Protein AF-A0A914CR83-F1 (afdb_monomer)

InterPro domains:
  IPR001128 Cytochrome P450 [PF00067] (2-48)
  IPR001128 Cytochrome P450 [PF00067] (52-121)
  IPR002401 Cytochrome P450, E-class, group I [PR00463] (34-52)
  IPR002401 Cytochrome P450, E-class, group I [PR00463] (65-75)
  IPR002401 Cytochrome P450, E-class, group I [PR00463] (75-98)
  IPR017972 Cytochrome P450, conserved site [PS00086] (68-77)
  IPR036396 Cytochrome P450 superfamily [G3DSA:1.10.630.10] (1-52)
  IPR036396 Cytochro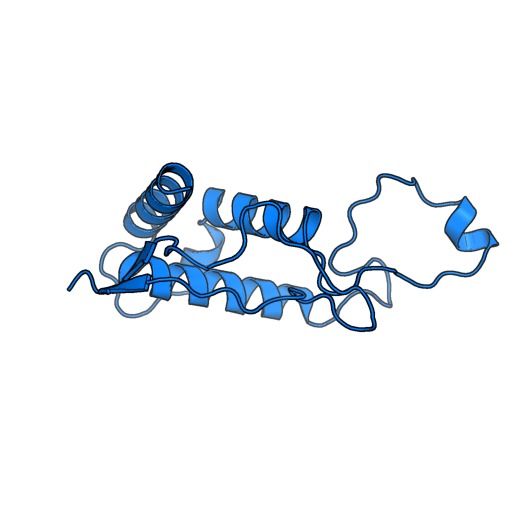me P450 superfamily [G3DSA:1.10.630.10] (53-130)
  IPR036396 Cytochrome P450 superfamily [SSF48264] (2-128)
  IPR050476 Insect Cytochrome P450 Detoxification [PTHR24292] (52-125)

Structure (mmCIF, N/CA/C/O backbone):
data_AF-A0A914CR83-F1
#
_entry.id   AF-A0A914CR83-F1
#
loop_
_atom_site.group_PDB
_atom_site.id
_atom_site.type_symbol
_atom_site.label_atom_id
_atom_site.label_alt_id
_atom_site.label_comp_id
_atom_site.label_asym_id
_atom_site.label_entity_id
_atom_site.label_seq_id
_atom_site.pdbx_PDB_ins_code
_atom_site.Cartn_x
_atom_site.Cartn_y
_atom_site.Cartn_z
_atom_site.occupancy
_atom_site.B_iso_or_equiv
_atom_site.auth_seq_id
_atom_site.auth_comp_id
_atom_site.auth_asym_id
_atom_site.auth_atom_id
_atom_site.pdbx_PDB_model_num
ATOM 1 N N . MET A 1 1 ? -4.047 11.795 4.764 1.00 81.19 1 MET A N 1
ATOM 2 C CA . MET A 1 1 ? -5.442 11.685 4.284 1.00 81.19 1 MET A CA 1
ATOM 3 C C . MET A 1 1 ? -6.229 10.867 5.299 1.00 81.19 1 MET A C 1
ATOM 5 O O . MET A 1 1 ? -6.412 9.667 5.091 1.00 81.19 1 MET A O 1
ATOM 9 N N . PRO A 1 2 ? -6.588 11.463 6.452 1.00 88.19 2 PRO A N 1
ATOM 10 C CA . PRO A 1 2 ? -7.323 10.759 7.504 1.00 88.19 2 PRO A CA 1
ATOM 11 C C . PRO A 1 2 ? -8.615 10.107 6.991 1.00 88.19 2 PRO A C 1
ATOM 13 O O . PRO A 1 2 ? -8.914 8.976 7.339 1.00 88.19 2 PRO A O 1
ATOM 16 N N . GLU A 1 3 ? -9.320 10.767 6.077 1.00 94.69 3 GLU A N 1
ATOM 17 C CA . GLU A 1 3 ? -10.582 10.321 5.491 1.00 94.69 3 GLU A CA 1
ATOM 18 C C . GLU A 1 3 ? -10.478 8.996 4.716 1.00 94.69 3 GLU A C 1
ATOM 20 O O . GLU A 1 3 ? -11.358 8.142 4.819 1.00 94.69 3 GLU A O 1
ATOM 25 N N . ILE A 1 4 ? -9.386 8.779 3.974 1.00 95.81 4 ILE A N 1
ATOM 26 C CA . ILE A 1 4 ? -9.163 7.522 3.242 1.00 95.81 4 ILE A CA 1
ATOM 27 C C . ILE A 1 4 ? -8.810 6.399 4.216 1.00 95.81 4 ILE A C 1
ATOM 29 O O . ILE A 1 4 ? -9.277 5.275 4.039 1.00 95.81 4 ILE A O 1
ATOM 33 N N . GLN A 1 5 ? -8.008 6.704 5.241 1.00 96.12 5 GLN A N 1
ATOM 34 C CA . GLN A 1 5 ? -7.657 5.740 6.280 1.00 96.12 5 GLN A CA 1
ATOM 35 C C . GLN A 1 5 ? -8.899 5.261 7.033 1.00 96.12 5 GLN A C 1
ATOM 37 O O . GLN A 1 5 ? -9.061 4.054 7.189 1.00 96.12 5 GLN A O 1
ATOM 42 N N . GLU A 1 6 ? -9.785 6.175 7.442 1.00 96.88 6 GLU A N 1
ATOM 43 C CA . GLU A 1 6 ? -11.032 5.804 8.118 1.00 96.88 6 GLU A CA 1
ATOM 44 C C . GLU A 1 6 ? -11.900 4.924 7.236 1.00 96.88 6 GLU A C 1
ATOM 46 O O . GLU A 1 6 ? -12.306 3.851 7.660 1.00 96.88 6 GLU A O 1
ATOM 51 N N . LYS A 1 7 ? -12.082 5.295 5.969 1.00 97.88 7 LYS A N 1
ATOM 52 C CA . LYS A 1 7 ? -12.900 4.498 5.057 1.00 97.88 7 LYS A CA 1
ATOM 53 C C . LYS A 1 7 ? -12.329 3.096 4.800 1.00 97.88 7 LYS A C 1
ATOM 55 O O . LYS A 1 7 ? -13.090 2.141 4.688 1.00 97.88 7 LYS A O 1
ATOM 60 N N . MET A 1 8 ? -11.002 2.950 4.709 1.00 97.38 8 MET A N 1
ATOM 61 C CA . MET A 1 8 ? -10.369 1.623 4.648 1.00 97.38 8 MET A CA 1
ATOM 62 C C . MET A 1 8 ? -10.590 0.839 5.941 1.00 97.38 8 MET A C 1
ATOM 64 O O . MET A 1 8 ? -10.873 -0.354 5.892 1.00 97.38 8 MET A O 1
ATOM 68 N N . ARG A 1 9 ? -10.458 1.501 7.094 1.00 96.00 9 ARG A N 1
ATOM 69 C CA . ARG A 1 9 ? -10.658 0.875 8.397 1.00 96.00 9 ARG A CA 1
ATOM 70 C C . ARG A 1 9 ? -12.101 0.414 8.585 1.00 96.00 9 ARG A C 1
ATOM 72 O O . ARG A 1 9 ? -12.297 -0.694 9.065 1.00 96.00 9 ARG A O 1
ATOM 79 N N . ASP A 1 10 ? -13.081 1.217 8.191 1.00 97.06 10 ASP A N 1
ATOM 80 C CA . ASP A 1 10 ? -14.499 0.866 8.275 1.00 97.06 10 ASP A CA 1
ATOM 81 C C . ASP A 1 10 ? -14.803 -0.389 7.447 1.00 97.06 10 ASP A C 1
ATOM 83 O O . ASP A 1 10 ? -15.396 -1.328 7.971 1.00 97.06 10 ASP A O 1
ATOM 87 N N . GLU A 1 11 ? -14.297 -0.470 6.207 1.00 97.75 11 GLU A N 1
ATOM 88 C CA . GLU A 1 11 ? -14.413 -1.683 5.379 1.00 97.75 11 GLU A CA 1
ATOM 89 C C . GLU A 1 11 ? -13.746 -2.897 6.047 1.00 97.75 11 GLU A C 1
ATOM 91 O O . GLU A 1 11 ? -14.310 -3.991 6.071 1.00 97.75 11 GLU A O 1
ATOM 96 N N . ILE A 1 12 ? -12.550 -2.718 6.616 1.00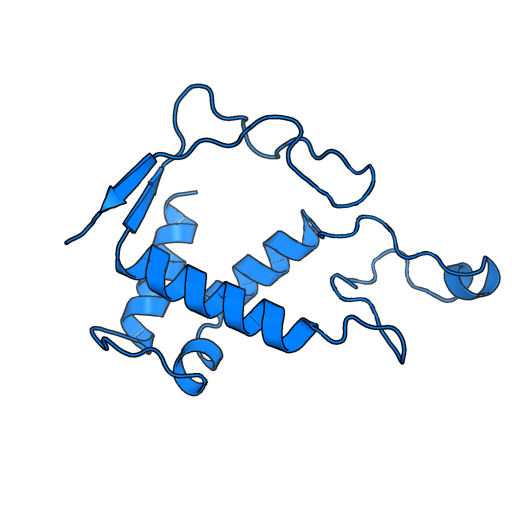 96.19 12 ILE A N 1
ATOM 97 C CA . ILE A 1 12 ? -11.832 -3.785 7.326 1.00 96.19 12 ILE A CA 1
ATOM 98 C C . ILE A 1 12 ? -12.641 -4.280 8.530 1.00 96.19 12 ILE A C 1
ATOM 100 O O . ILE A 1 12 ? -12.780 -5.488 8.713 1.00 96.19 12 ILE A O 1
ATOM 104 N N . MET A 1 13 ? -13.195 -3.375 9.336 1.00 95.44 13 MET A N 1
ATOM 105 C CA . MET A 1 13 ? -14.003 -3.738 10.501 1.00 95.44 13 MET A CA 1
ATOM 106 C C . MET A 1 13 ? -15.331 -4.392 10.096 1.00 95.44 13 MET A C 1
ATOM 108 O O . MET A 1 13 ? -15.767 -5.313 10.779 1.00 95.44 13 MET A O 1
ATOM 112 N N . GLU A 1 14 ? -15.947 -3.982 8.985 1.00 96.12 14 GLU A N 1
ATOM 113 C CA . GLU A 1 14 ? -17.173 -4.596 8.455 1.00 96.12 14 GLU A CA 1
ATOM 114 C C . GLU A 1 14 ? -16.935 -6.033 7.962 1.00 96.12 14 GLU A C 1
ATOM 116 O O . GLU A 1 14 ? -17.730 -6.932 8.235 1.00 96.12 14 GLU A O 1
ATOM 121 N N . VAL A 1 15 ? -15.832 -6.269 7.245 1.00 95.00 15 VAL A N 1
ATOM 122 C CA . VAL A 1 15 ? -15.532 -7.573 6.632 1.00 95.00 15 VAL A CA 1
ATOM 123 C C . VAL A 1 15 ? -14.905 -8.554 7.624 1.00 95.00 15 VAL A C 1
ATOM 125 O O . VAL A 1 15 ? -15.232 -9.744 7.617 1.00 95.00 15 VAL A O 1
ATOM 128 N N . ILE A 1 16 ? -13.965 -8.078 8.440 1.00 93.50 16 ILE A N 1
ATOM 129 C CA . ILE A 1 16 ? -13.111 -8.918 9.292 1.00 93.50 16 ILE A CA 1
ATOM 130 C C . ILE A 1 16 ? -13.600 -8.906 10.742 1.00 93.50 16 ILE A C 1
ATOM 132 O O . ILE A 1 16 ? -13.535 -9.935 11.418 1.00 93.50 16 ILE A O 1
ATOM 136 N N . GLY A 1 17 ? -14.108 -7.767 11.221 1.00 89.31 17 GLY A N 1
ATOM 137 C CA . GLY A 1 17 ? -14.515 -7.583 12.611 1.00 89.31 17 GLY A CA 1
ATOM 138 C C . GLY A 1 17 ? -13.387 -7.900 13.593 1.00 89.31 17 GLY A C 1
ATOM 139 O O . GLY A 1 17 ? -12.218 -7.568 13.374 1.00 89.31 17 GLY A O 1
ATOM 140 N N . ASP A 1 18 ? -13.735 -8.597 14.672 1.00 87.06 18 ASP A N 1
ATOM 141 C CA . ASP A 1 18 ? -12.806 -8.900 15.762 1.00 87.06 18 ASP A CA 1
ATOM 142 C C . ASP A 1 18 ? -11.998 -10.187 15.565 1.00 87.06 18 ASP A C 1
ATOM 144 O O . ASP A 1 18 ? -11.162 -10.496 16.409 1.00 87.06 18 ASP A O 1
ATOM 148 N N . LYS A 1 19 ? -12.148 -10.895 14.435 1.00 87.75 19 LYS A N 1
ATOM 149 C CA . LYS A 1 19 ? -11.406 -12.137 14.146 1.00 87.75 19 LYS A CA 1
ATOM 150 C C . LYS A 1 19 ? -9.903 -11.982 14.403 1.00 87.75 19 LYS A C 1
ATOM 15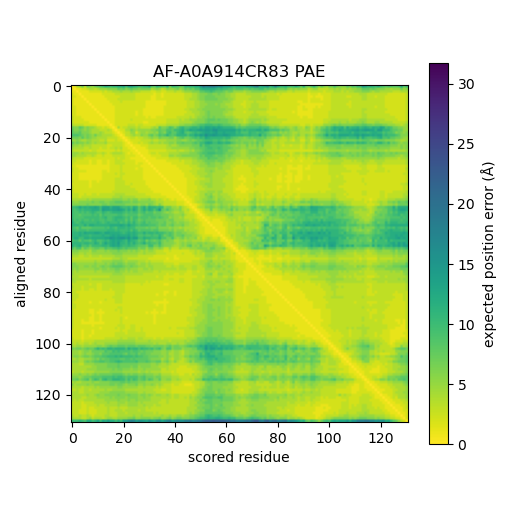2 O O . LYS A 1 19 ? -9.283 -11.056 13.872 1.00 87.75 19 LYS A O 1
ATOM 157 N N . GLU A 1 20 ? -9.323 -12.883 15.192 1.00 80.56 20 GLU A N 1
ATOM 158 C CA . GLU A 1 20 ? -7.871 -12.923 15.421 1.00 80.56 20 GLU A CA 1
ATOM 159 C C . GLU A 1 20 ? -7.126 -13.404 14.174 1.00 80.56 20 GLU A C 1
ATOM 161 O O . GLU A 1 20 ? -6.127 -12.808 13.779 1.00 80.56 20 GLU A O 1
ATOM 166 N N . GLU A 1 21 ? -7.655 -14.431 13.509 1.00 87.69 21 GLU A N 1
ATOM 167 C CA . GLU A 1 21 ? -7.085 -14.980 12.282 1.00 87.69 21 GLU A CA 1
ATOM 168 C C . GLU A 1 21 ? -7.808 -14.431 11.049 1.00 87.69 21 GLU A C 1
ATOM 170 O O . GLU A 1 21 ? -9.014 -14.620 10.867 1.00 87.69 21 GLU A O 1
ATOM 175 N N . ILE A 1 22 ? -7.055 -13.749 10.185 1.00 89.81 22 ILE A N 1
ATOM 176 C CA . ILE A 1 22 ? -7.557 -13.211 8.919 1.00 89.81 22 ILE A CA 1
ATOM 177 C C . ILE A 1 22 ? -7.328 -14.246 7.816 1.00 89.81 22 ILE A C 1
ATOM 179 O O . ILE A 1 22 ? -6.187 -14.584 7.496 1.00 89.81 22 ILE A O 1
ATOM 183 N N . GLY A 1 23 ? -8.416 -14.745 7.227 1.00 90.38 23 GLY A N 1
ATOM 184 C CA . GLY A 1 23 ? -8.364 -15.727 6.146 1.00 90.38 23 GLY A CA 1
ATOM 185 C C . GLY A 1 23 ? -8.169 -15.110 4.758 1.00 90.38 23 GLY A C 1
ATOM 186 O O . GLY A 1 23 ? -8.428 -13.927 4.526 1.00 90.38 23 GLY A O 1
ATOM 187 N N . TYR A 1 24 ? -7.789 -15.950 3.789 1.00 87.94 24 TYR A N 1
ATOM 188 C CA . TYR A 1 24 ? -7.676 -15.558 2.377 1.00 87.94 24 TYR A CA 1
ATOM 189 C C . TYR A 1 24 ? -9.007 -15.047 1.792 1.00 87.94 24 TYR A C 1
ATOM 191 O O . TYR A 1 24 ? -9.040 -14.065 1.050 1.00 87.94 24 TYR A O 1
ATOM 199 N N . ASP A 1 25 ? -10.122 -15.676 2.165 1.00 90.75 25 ASP A N 1
ATOM 200 C CA . ASP A 1 25 ? -11.450 -15.284 1.679 1.00 90.75 25 ASP A CA 1
ATOM 201 C C . ASP A 1 25 ? -11.935 -13.957 2.274 1.00 90.75 25 ASP A C 1
ATOM 203 O O . ASP A 1 25 ? -12.816 -13.310 1.706 1.00 90.75 25 ASP A O 1
ATOM 207 N N . ASP A 1 26 ? -11.378 -13.539 3.413 1.00 92.00 26 ASP A N 1
ATOM 208 C CA . ASP A 1 26 ? -11.721 -12.269 4.050 1.00 92.00 26 ASP A CA 1
ATOM 209 C C . ASP A 1 26 ? -11.028 -11.106 3.329 1.00 92.00 26 ASP A C 1
ATOM 211 O O . ASP A 1 26 ? -11.690 -10.158 2.906 1.00 92.00 26 ASP A O 1
ATOM 215 N N . ILE A 1 27 ? -9.719 -11.210 3.075 1.00 90.06 27 ILE A N 1
ATOM 216 C CA . ILE A 1 27 ? -8.971 -10.170 2.344 1.00 90.06 27 ILE A CA 1
ATOM 217 C C . ILE A 1 27 ? -9.468 -9.979 0.906 1.00 90.06 27 ILE A C 1
ATOM 219 O O . ILE A 1 27 ? -9.460 -8.858 0.401 1.00 90.06 27 ILE A O 1
ATOM 223 N N . ALA A 1 28 ? -9.962 -11.038 0.254 1.00 89.62 28 ALA A N 1
ATOM 224 C CA . ALA A 1 28 ? -10.507 -10.962 -1.102 1.00 89.62 28 ALA A CA 1
ATOM 225 C C . ALA A 1 28 ? -11.771 -10.082 -1.198 1.00 89.62 28 ALA A C 1
ATOM 227 O O . ALA A 1 28 ? -12.147 -9.656 -2.294 1.00 89.62 28 ALA A O 1
ATOM 228 N N . LYS A 1 29 ? -12.428 -9.790 -0.066 1.00 94.75 29 LYS A N 1
ATOM 229 C CA . LYS A 1 29 ? -13.629 -8.945 0.011 1.00 94.75 29 LYS A CA 1
ATOM 230 C C . LYS A 1 29 ? -13.316 -7.458 0.228 1.00 94.75 29 LYS A C 1
ATOM 232 O O . LYS A 1 29 ? -14.230 -6.650 0.078 1.00 94.75 29 LYS A O 1
ATOM 237 N N . LEU A 1 30 ? -12.067 -7.087 0.533 1.00 95.94 30 LEU A N 1
ATOM 238 C CA . LEU A 1 30 ? -11.649 -5.703 0.810 1.00 95.94 30 LEU A CA 1
ATOM 239 C C . LEU A 1 30 ? -11.500 -4.883 -0.486 1.00 95.94 30 LEU A C 1
ATOM 241 O O . LEU A 1 30 ? -10.407 -4.706 -1.039 1.00 95.94 30 LEU A O 1
ATOM 245 N N . LYS A 1 31 ? -12.624 -4.405 -1.021 1.00 96.75 31 LYS A N 1
ATOM 246 C CA . LYS A 1 31 ? -12.689 -3.741 -2.329 1.00 96.75 31 LYS A CA 1
ATOM 247 C C . LYS A 1 31 ? -12.037 -2.364 -2.307 1.00 96.75 31 LYS A C 1
ATOM 249 O O . LYS A 1 31 ? -11.305 -2.030 -3.239 1.00 96.75 31 LYS A O 1
ATOM 254 N N . TYR A 1 32 ? -12.320 -1.559 -1.293 1.00 97.88 32 TYR A N 1
ATOM 255 C CA . TYR A 1 32 ? -11.807 -0.203 -1.164 1.00 97.88 32 TYR A CA 1
ATOM 256 C C . TYR A 1 32 ? -10.323 -0.203 -0.802 1.00 97.88 32 TYR A C 1
ATOM 258 O O . TYR A 1 32 ? -9.554 0.534 -1.419 1.00 97.88 32 TYR A O 1
ATOM 266 N N . VAL A 1 33 ? -9.885 -1.096 0.092 1.00 96.94 33 VAL A N 1
ATOM 267 C CA . VAL A 1 33 ? -8.450 -1.316 0.345 1.00 96.94 33 VAL A CA 1
ATOM 268 C C . VAL A 1 33 ? -7.733 -1.672 -0.958 1.00 96.94 33 VAL A C 1
ATOM 270 O O . VAL A 1 33 ? -6.708 -1.072 -1.277 1.00 96.94 33 VAL A O 1
ATOM 273 N N . ASN A 1 34 ? -8.288 -2.581 -1.769 1.00 97.00 34 ASN A N 1
ATOM 274 C CA . ASN A 1 34 ? -7.696 -2.901 -3.066 1.00 97.00 34 ASN A CA 1
ATOM 275 C C . ASN A 1 34 ? -7.633 -1.677 -3.997 1.00 97.00 34 ASN A C 1
ATOM 277 O O . ASN A 1 34 ? -6.602 -1.461 -4.623 1.00 97.00 34 ASN A O 1
ATOM 281 N N . GLN A 1 35 ? -8.674 -0.841 -4.063 1.00 97.69 35 GLN A N 1
ATOM 282 C CA . GLN A 1 35 ? -8.641 0.393 -4.863 1.00 97.69 35 GLN A CA 1
ATOM 283 C C . GLN A 1 35 ? -7.499 1.326 -4.437 1.00 97.69 35 GLN A C 1
ATOM 285 O O . GLN A 1 35 ? -6.767 1.820 -5.294 1.00 97.69 35 GLN A O 1
ATOM 290 N N . VAL A 1 36 ? -7.293 1.511 -3.130 1.00 97.19 36 VAL A N 1
ATOM 291 C CA . VAL A 1 36 ? -6.188 2.327 -2.600 1.00 97.19 36 VAL A CA 1
ATOM 292 C C . VAL A 1 36 ? -4.828 1.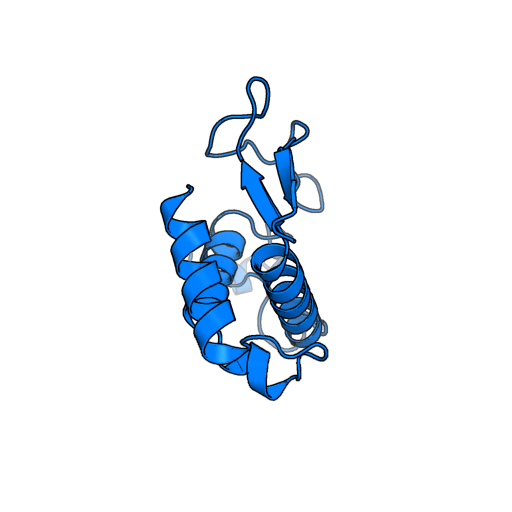716 -2.947 1.00 97.19 36 VAL A C 1
ATOM 294 O O . VAL A 1 36 ? -3.904 2.441 -3.319 1.00 97.19 36 VAL A O 1
ATOM 297 N N . VAL A 1 37 ? -4.697 0.387 -2.898 1.00 96.31 37 VAL A N 1
ATOM 298 C CA . VAL A 1 37 ? -3.473 -0.314 -3.316 1.00 96.31 37 VAL A CA 1
ATOM 299 C C . VAL A 1 37 ? -3.207 -0.122 -4.811 1.00 96.31 37 VAL A C 1
ATOM 301 O O . VAL A 1 37 ? -2.084 0.215 -5.183 1.00 96.31 37 VAL A O 1
ATOM 304 N N . GLN A 1 38 ? -4.215 -0.285 -5.675 1.00 96.50 38 GLN A N 1
ATOM 305 C CA . GLN A 1 38 ? -4.044 -0.076 -7.118 1.00 96.50 38 GLN A CA 1
ATOM 306 C C . GLN A 1 38 ? -3.653 1.371 -7.432 1.00 96.50 38 GLN A C 1
ATOM 308 O O . GLN A 1 38 ? -2.753 1.599 -8.241 1.00 96.50 38 GLN A O 1
ATOM 313 N N . GLU A 1 39 ? -4.274 2.342 -6.762 1.00 95.19 39 GLU A N 1
ATOM 314 C CA . GLU A 1 39 ? -3.952 3.759 -6.928 1.00 95.19 39 GLU A CA 1
ATOM 315 C C . GLU A 1 39 ? -2.531 4.077 -6.444 1.00 95.19 39 GLU A C 1
ATOM 317 O O . GLU A 1 39 ? -1.776 4.782 -7.117 1.00 95.19 39 GLU A O 1
ATOM 322 N N . THR A 1 40 ? -2.114 3.472 -5.331 1.00 94.31 40 THR A N 1
ATOM 323 C CA . THR A 1 40 ? -0.737 3.566 -4.830 1.00 94.31 40 THR A CA 1
ATOM 324 C C . THR A 1 40 ? 0.253 3.004 -5.847 1.00 94.31 40 THR A C 1
ATOM 326 O O . THR A 1 40 ? 1.239 3.660 -6.159 1.00 94.31 40 THR A O 1
ATOM 329 N N . LEU A 1 41 ? -0.027 1.835 -6.428 1.00 94.56 41 LEU A N 1
ATOM 330 C CA . LEU A 1 41 ? 0.802 1.224 -7.473 1.00 94.56 41 LEU A CA 1
ATOM 331 C C . LEU A 1 41 ? 0.780 2.011 -8.794 1.00 94.56 41 LEU A C 1
ATOM 333 O O . LEU A 1 41 ? 1.739 1.941 -9.560 1.00 94.56 41 LEU A O 1
ATOM 337 N N . ARG A 1 42 ? -0.295 2.760 -9.074 1.00 92.50 42 ARG A N 1
ATOM 338 C CA . ARG A 1 42 ? -0.409 3.659 -10.235 1.00 92.50 42 ARG A CA 1
ATOM 339 C C . ARG A 1 42 ? 0.480 4.884 -10.082 1.00 92.50 42 ARG A C 1
ATOM 341 O O . ARG A 1 42 ? 1.117 5.288 -11.050 1.00 92.50 42 ARG A O 1
ATOM 348 N N . MET A 1 43 ? 0.528 5.452 -8.882 1.00 90.25 43 MET A N 1
ATOM 349 C CA . MET A 1 43 ? 1.343 6.628 -8.568 1.00 90.25 43 MET A CA 1
ATOM 350 C C . MET A 1 43 ? 2.810 6.271 -8.297 1.00 90.25 43 MET A C 1
ATOM 352 O O . MET A 1 43 ? 3.713 6.997 -8.710 1.00 90.25 43 MET A O 1
ATOM 356 N N . TYR A 1 44 ? 3.048 5.143 -7.628 1.00 91.38 44 TYR A N 1
ATOM 357 C CA . TYR A 1 44 ? 4.346 4.723 -7.102 1.00 91.38 44 TYR A CA 1
ATOM 358 C C . TYR A 1 44 ? 4.652 3.254 -7.461 1.00 91.38 44 TYR A C 1
ATOM 360 O O . TYR A 1 44 ? 4.744 2.398 -6.577 1.00 91.38 44 TYR A O 1
ATOM 368 N N . PRO A 1 45 ? 4.797 2.916 -8.756 1.00 91.44 45 PRO A 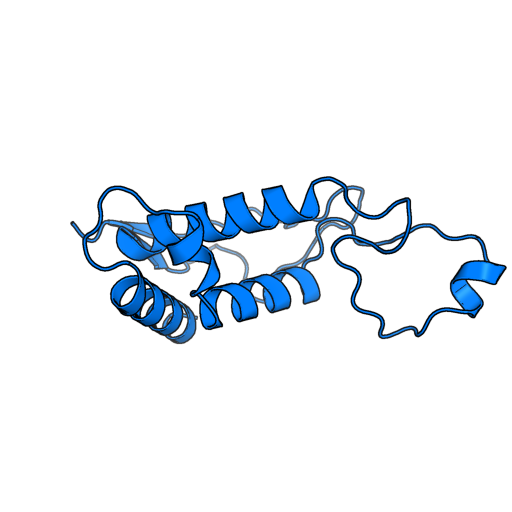N 1
ATOM 369 C CA . PRO A 1 45 ? 5.112 1.553 -9.170 1.00 91.44 45 PRO A CA 1
ATOM 370 C C . PRO A 1 45 ? 6.534 1.176 -8.749 1.00 91.44 45 PRO A C 1
ATOM 372 O O . PRO A 1 45 ? 7.475 1.868 -9.125 1.00 91.44 45 PRO A O 1
ATOM 375 N N . ALA A 1 46 ? 6.702 0.031 -8.074 1.00 89.94 46 ALA A N 1
ATOM 376 C CA . ALA A 1 46 ? 8.001 -0.461 -7.587 1.00 89.94 46 ALA A CA 1
ATOM 377 C C . ALA A 1 46 ? 9.102 -0.481 -8.667 1.00 89.94 46 ALA A C 1
ATOM 379 O O . ALA A 1 46 ? 10.285 -0.286 -8.377 1.00 89.94 46 ALA A O 1
ATOM 380 N N . VAL A 1 47 ? 8.705 -0.711 -9.922 1.00 88.12 47 VAL A N 1
ATOM 381 C CA . VAL A 1 47 ? 9.570 -0.655 -11.099 1.00 88.12 47 VAL A CA 1
ATOM 382 C C . VAL A 1 47 ? 9.066 0.442 -12.029 1.00 88.12 47 VAL A C 1
ATOM 384 O O . VAL A 1 47 ? 8.037 0.299 -12.684 1.00 88.12 47 VAL A O 1
ATOM 387 N N . ALA A 1 48 ? 9.829 1.531 -12.128 1.00 81.88 48 ALA A N 1
ATOM 388 C CA . ALA A 1 48 ? 9.432 2.707 -12.900 1.00 81.88 48 ALA A CA 1
ATOM 389 C C . ALA A 1 48 ? 9.379 2.472 -14.421 1.00 81.88 48 ALA A C 1
ATOM 391 O O . ALA A 1 48 ? 8.765 3.256 -15.143 1.00 81.88 48 ALA A O 1
ATOM 392 N N . ARG A 1 49 ? 10.078 1.451 -14.942 1.00 80.06 49 ARG A N 1
ATOM 393 C CA . ARG A 1 49 ? 10.172 1.188 -16.387 1.00 80.06 49 ARG A CA 1
ATOM 394 C C . ARG A 1 49 ? 10.270 -0.300 -16.694 1.00 80.06 49 ARG A C 1
ATOM 396 O O . ARG A 1 49 ? 11.172 -0.979 -16.213 1.00 80.06 49 ARG A O 1
ATOM 403 N N . LEU A 1 50 ? 9.411 -0.768 -17.596 1.00 81.44 50 LEU A N 1
ATOM 404 C CA . LEU A 1 50 ? 9.577 -2.050 -18.276 1.00 81.44 50 LEU A CA 1
ATOM 405 C C . LEU A 1 50 ? 10.437 -1.856 -19.531 1.00 81.44 50 LEU A C 1
ATOM 407 O O . LEU A 1 50 ? 10.243 -0.912 -20.304 1.00 81.44 50 LEU A O 1
ATOM 411 N N . ILE A 1 51 ? 11.403 -2.747 -19.742 1.00 84.19 51 ILE A N 1
ATOM 412 C CA . ILE A 1 51 ? 12.294 -2.699 -20.903 1.00 84.19 51 ILE A CA 1
ATOM 413 C C . ILE A 1 51 ? 11.721 -3.604 -21.995 1.00 84.19 51 ILE A C 1
ATOM 415 O O . ILE A 1 51 ? 11.644 -4.818 -21.837 1.00 84.19 51 ILE A O 1
ATOM 419 N N . PHE A 1 52 ? 11.354 -2.995 -23.117 1.00 85.62 52 PHE A N 1
ATOM 420 C CA . PHE A 1 52 ? 10.905 -3.670 -24.336 1.00 85.62 52 PHE A CA 1
ATOM 421 C C . PHE A 1 52 ? 11.801 -3.272 -25.521 1.00 85.62 52 PHE A C 1
ATOM 423 O O . PHE A 1 52 ? 12.423 -2.199 -25.492 1.00 85.62 52 PHE A O 1
ATOM 430 N N . SER A 1 53 ? 11.840 -4.104 -26.570 1.00 90.38 53 SER A N 1
ATOM 431 C CA . SER A 1 53 ? 12.435 -3.718 -27.858 1.00 90.38 53 SER A CA 1
ATOM 432 C C . SER A 1 53 ? 11.671 -2.528 -28.463 1.00 90.38 53 SER A C 1
ATOM 434 O O . SER A 1 53 ? 10.505 -2.321 -28.117 1.00 90.38 53 SER A O 1
ATOM 436 N N . PRO A 1 54 ? 12.284 -1.724 -29.352 1.00 91.88 54 PRO A N 1
ATOM 437 C CA . PRO A 1 54 ? 11.606 -0.577 -29.962 1.00 91.88 54 PRO A CA 1
ATOM 438 C C . PRO A 1 54 ? 10.283 -0.947 -30.651 1.00 91.88 54 PRO A C 1
ATOM 440 O O . PRO A 1 54 ? 9.273 -0.282 -30.434 1.00 91.88 54 PRO A O 1
ATOM 443 N N . GLU A 1 55 ? 10.268 -2.053 -31.397 1.00 93.38 55 GLU A N 1
ATOM 444 C CA . GLU A 1 55 ? 9.076 -2.577 -32.079 1.00 93.38 55 GLU A CA 1
ATOM 445 C C . GLU A 1 55 ? 7.960 -2.947 -31.097 1.00 93.38 55 GLU A C 1
ATOM 447 O O . GLU A 1 55 ? 6.796 -2.623 -31.315 1.00 93.38 55 GLU A O 1
ATOM 452 N N . GLU A 1 56 ? 8.305 -3.592 -29.983 1.00 88.69 56 GLU A N 1
ATOM 453 C CA . GLU A 1 56 ? 7.336 -3.975 -28.960 1.00 88.69 56 GLU A CA 1
ATOM 454 C C . GLU A 1 56 ? 6.820 -2.759 -28.177 1.00 88.69 56 GLU A C 1
ATOM 456 O O . GLU A 1 56 ? 5.635 -2.703 -27.843 1.00 88.69 56 GLU A O 1
ATOM 461 N N . LYS A 1 57 ? 7.658 -1.743 -27.930 1.00 86.00 57 LYS A N 1
ATOM 462 C CA . LYS A 1 57 ? 7.203 -0.474 -27.333 1.00 86.00 57 LYS A CA 1
ATOM 463 C C . LYS A 1 57 ? 6.169 0.219 -28.212 1.00 86.00 57 LYS A C 1
ATOM 465 O O . LYS A 1 57 ? 5.161 0.670 -27.685 1.00 86.00 57 LYS A O 1
ATOM 470 N N . ALA A 1 58 ? 6.397 0.265 -29.526 1.00 88.56 58 ALA A N 1
ATOM 471 C CA . ALA A 1 58 ?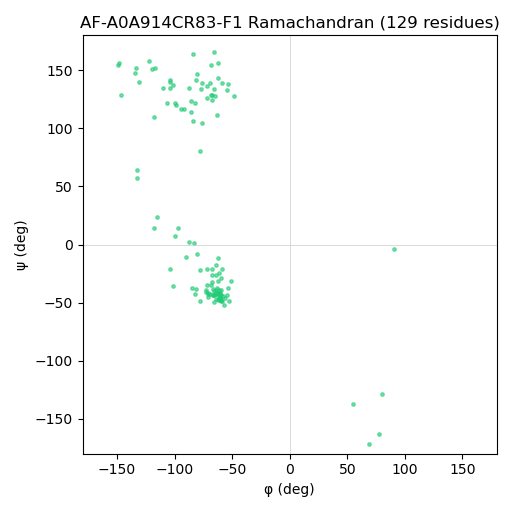 5.517 0.952 -30.471 1.00 88.56 58 ALA A CA 1
ATOM 472 C C . ALA A 1 58 ? 4.104 0.343 -30.553 1.00 88.56 58 ALA A C 1
ATOM 474 O O . ALA A 1 58 ? 3.153 1.046 -30.874 1.00 88.56 58 ALA A O 1
ATOM 475 N N . LYS A 1 59 ? 3.952 -0.950 -30.238 1.00 89.25 59 LYS A N 1
ATOM 476 C CA . LYS A 1 59 ? 2.656 -1.652 -30.240 1.00 89.25 59 LYS A CA 1
ATOM 477 C C . LYS A 1 59 ? 1.811 -1.416 -28.980 1.00 89.25 59 LYS A C 1
ATOM 479 O O . LYS A 1 59 ? 0.687 -1.905 -28.920 1.00 89.25 59 LYS A O 1
ATOM 484 N N . ARG A 1 60 ? 2.351 -0.765 -27.944 1.00 83.62 60 ARG A N 1
ATOM 485 C CA . ARG A 1 60 ? 1.701 -0.635 -26.629 1.00 83.62 60 ARG A CA 1
ATOM 486 C C . ARG A 1 60 ? 1.126 0.762 -26.440 1.00 83.62 60 ARG A C 1
ATOM 488 O O . ARG A 1 60 ? 1.759 1.749 -26.803 1.00 83.62 60 ARG A O 1
ATOM 495 N N . ASP A 1 61 ? -0.047 0.829 -25.820 1.00 86.12 61 ASP A N 1
ATOM 496 C CA . ASP A 1 61 ? -0.677 2.098 -25.475 1.00 86.12 61 ASP A CA 1
ATOM 497 C C . ASP A 1 61 ? 0.153 2.825 -24.390 1.00 86.12 61 ASP A C 1
ATOM 499 O O . ASP A 1 61 ? 0.480 2.212 -23.363 1.00 86.12 61 ASP A O 1
ATOM 503 N N . PRO A 1 62 ? 0.517 4.108 -24.577 1.00 76.56 62 PRO A N 1
ATOM 504 C CA . PRO A 1 62 ? 1.289 4.870 -23.592 1.00 76.56 62 PRO A CA 1
ATOM 505 C C . PRO A 1 62 ? 0.637 4.990 -22.203 1.00 76.56 62 PRO A C 1
ATOM 507 O O . PRO A 1 62 ? 1.343 5.237 -21.227 1.00 76.56 62 PRO A O 1
ATOM 510 N N . LEU A 1 63 ? -0.683 4.808 -22.099 1.00 77.88 63 LEU A N 1
ATOM 511 C CA . LEU A 1 63 ? -1.482 4.858 -20.871 1.00 77.88 63 LEU A CA 1
ATOM 512 C C . LEU A 1 63 ? -1.747 3.465 -20.269 1.00 77.88 63 LEU A C 1
ATOM 514 O O . LEU A 1 63 ? -2.593 3.320 -19.385 1.00 77.88 63 LEU A O 1
ATOM 518 N N . THR A 1 64 ? -1.028 2.424 -20.706 1.00 86.75 64 THR A N 1
ATOM 519 C CA . THR A 1 64 ? -1.212 1.069 -20.162 1.00 86.75 64 THR A CA 1
ATOM 520 C C . THR A 1 64 ? -0.753 0.976 -18.696 1.00 86.75 64 THR A C 1
ATOM 522 O O . THR A 1 64 ? 0.415 1.208 -18.379 1.00 86.75 64 THR A O 1
ATOM 525 N N . TYR A 1 65 ? -1.642 0.535 -17.800 1.00 90.06 65 TYR A N 1
ATOM 526 C CA . TYR A 1 65 ? -1.329 0.243 -16.395 1.00 90.06 65 TYR A CA 1
ATOM 527 C C . TYR A 1 65 ? -0.760 -1.177 -16.220 1.00 90.06 65 TYR A C 1
ATOM 529 O O . TYR A 1 65 ? -1.496 -2.158 -16.308 1.00 90.06 65 TYR A O 1
ATOM 537 N N . LEU A 1 66 ? 0.554 -1.294 -15.972 1.00 91.38 66 LEU A N 1
ATOM 538 C CA . LEU A 1 66 ? 1.278 -2.576 -15.852 1.00 91.38 66 LEU A CA 1
ATOM 539 C C . LEU A 1 66 ? 2.196 -2.645 -14.610 1.00 91.38 66 LEU A C 1
ATOM 541 O O . LEU A 1 66 ? 3.394 -2.904 -14.761 1.00 91.38 66 LEU A O 1
ATOM 545 N N . PRO A 1 67 ? 1.685 -2.459 -13.377 1.00 92.06 67 PRO A N 1
ATOM 546 C CA . PRO A 1 67 ? 2.513 -2.432 -12.159 1.00 92.06 67 PRO A CA 1
ATOM 547 C C . PRO A 1 67 ? 3.267 -3.749 -11.901 1.00 92.06 67 PRO A C 1
ATOM 549 O O . PRO A 1 67 ? 4.320 -3.754 -11.271 1.00 92.06 67 PRO A O 1
ATOM 552 N N . PHE A 1 68 ? 2.749 -4.860 -12.432 1.00 94.50 68 PHE A N 1
ATOM 553 C CA . PHE A 1 68 ? 3.335 -6.199 -12.338 1.00 94.50 68 PHE A CA 1
ATOM 554 C C . PHE A 1 68 ? 3.718 -6.780 -13.710 1.00 94.50 68 PHE A C 1
ATOM 556 O O . PHE A 1 68 ? 3.974 -7.977 -13.829 1.00 94.50 68 PHE A O 1
ATOM 563 N N . GLY A 1 69 ? 3.770 -5.955 -14.760 1.00 91.12 69 GLY A N 1
ATOM 564 C CA . GLY A 1 69 ? 4.009 -6.418 -16.128 1.00 91.12 69 GLY A CA 1
ATOM 565 C C . GLY A 1 69 ? 2.851 -7.233 -16.721 1.00 91.12 69 GLY A C 1
ATOM 566 O O . GLY A 1 69 ? 1.766 -7.323 -16.154 1.00 91.12 69 GLY A O 1
ATOM 567 N N . TYR A 1 70 ? 3.085 -7.818 -17.898 1.00 88.12 70 TYR A N 1
ATOM 568 C CA . TYR A 1 70 ? 2.100 -8.609 -18.641 1.00 88.12 70 TYR A CA 1
ATOM 569 C C . TYR A 1 70 ? 2.780 -9.715 -19.461 1.00 88.12 70 TYR A C 1
ATOM 571 O O . TYR A 1 70 ? 3.941 -9.583 -19.856 1.00 88.12 70 TYR A O 1
ATOM 579 N N . GLY A 1 71 ? 2.041 -10.789 -19.749 1.00 89.50 71 GLY A N 1
ATOM 580 C CA . GLY A 1 71 ? 2.507 -11.916 -20.557 1.00 89.50 71 GLY A CA 1
ATOM 581 C C . GLY A 1 71 ? 3.439 -12.875 -19.802 1.00 89.50 71 GLY A C 1
ATOM 582 O O . GLY A 1 71 ? 3.504 -12.826 -18.577 1.00 89.50 71 GLY A O 1
ATOM 583 N N . PRO A 1 72 ? 4.193 -13.736 -20.513 1.00 93.19 72 PRO A N 1
ATOM 584 C CA . PRO A 1 72 ? 5.009 -14.800 -19.908 1.00 93.19 72 PRO A CA 1
ATOM 585 C C . PRO A 1 72 ? 6.135 -14.327 -18.974 1.00 93.19 72 PRO A C 1
ATOM 587 O O . PRO A 1 72 ? 6.760 -15.143 -18.307 1.00 93.19 72 PRO A O 1
ATOM 590 N N . ARG A 1 73 ? 6.436 -13.021 -18.965 1.00 91.44 73 ARG A N 1
ATOM 591 C CA . ARG A 1 73 ? 7.423 -12.384 -18.079 1.00 91.44 73 ARG A CA 1
ATOM 592 C C . ARG A 1 73 ? 6.781 -11.382 -17.115 1.00 91.44 73 ARG A C 1
ATOM 594 O O . ARG A 1 73 ? 7.447 -10.444 -16.680 1.00 91.44 73 ARG A O 1
ATOM 601 N N . ASN A 1 74 ? 5.488 -11.528 -16.822 1.00 92.75 74 ASN A N 1
ATOM 602 C CA . ASN A 1 74 ? 4.874 -10.785 -15.729 1.00 92.75 74 ASN A CA 1
ATOM 603 C C . ASN A 1 74 ? 5.462 -11.230 -14.379 1.00 92.75 74 ASN A C 1
ATOM 605 O O . ASN A 1 74 ? 6.155 -12.244 -14.270 1.00 92.75 74 ASN A O 1
ATOM 609 N N . CYS A 1 75 ? 5.214 -10.443 -13.338 1.00 95.19 75 CYS A N 1
ATOM 610 C CA . CYS A 1 75 ? 5.670 -10.763 -11.998 1.00 95.19 75 CYS A CA 1
ATOM 611 C C . CYS A 1 75 ? 5.011 -12.061 -11.518 1.00 95.19 75 CYS A C 1
ATOM 613 O O . CYS A 1 75 ? 3.817 -12.092 -11.214 1.00 95.19 75 CYS A O 1
ATOM 615 N N . ILE A 1 76 ? 5.815 -13.116 -11.384 1.00 97.31 76 ILE A N 1
ATOM 616 C CA . ILE A 1 76 ? 5.374 -14.399 -10.825 1.00 97.31 76 ILE A CA 1
ATOM 617 C C . ILE A 1 76 ? 4.847 -14.251 -9.388 1.00 97.31 76 ILE A C 1
ATOM 619 O O . ILE A 1 76 ? 3.947 -14.975 -8.973 1.00 97.31 76 ILE A O 1
ATOM 623 N N . GLY A 1 77 ? 5.358 -13.260 -8.650 1.00 96.44 77 GLY A N 1
ATOM 624 C CA . GLY A 1 77 ? 4.965 -12.950 -7.278 1.00 96.44 77 GLY A CA 1
ATOM 625 C C . GLY A 1 77 ? 3.710 -12.087 -7.142 1.00 96.44 77 GLY A C 1
ATOM 626 O O . GLY A 1 77 ? 3.346 -11.772 -6.018 1.00 96.44 77 GLY A O 1
ATOM 627 N N . MET A 1 78 ? 3.029 -11.695 -8.227 1.00 95.56 78 MET A N 1
ATOM 628 C CA . MET A 1 78 ? 1.914 -10.732 -8.175 1.00 95.56 78 MET A CA 1
ATOM 629 C C . MET A 1 78 ? 0.829 -11.110 -7.153 1.00 95.56 78 MET A C 1
ATOM 631 O O . MET A 1 78 ? 0.417 -10.282 -6.347 1.00 95.56 78 MET A O 1
ATOM 635 N N . ARG A 1 79 ? 0.368 -12.368 -7.161 1.00 94.56 79 ARG A N 1
ATOM 636 C CA . ARG A 1 79 ? -0.682 -12.826 -6.232 1.00 94.56 79 ARG A CA 1
ATOM 637 C C . ARG A 1 79 ? -0.210 -12.825 -4.780 1.00 94.56 79 ARG A C 1
ATOM 639 O O . ARG A 1 79 ? -0.981 -12.473 -3.896 1.00 94.56 79 ARG A O 1
ATOM 646 N N . PHE A 1 80 ? 1.046 -13.203 -4.559 1.00 95.56 80 PHE A N 1
ATOM 647 C CA . PHE A 1 80 ? 1.653 -13.215 -3.235 1.00 95.56 80 PHE A CA 1
ATOM 648 C C . PHE A 1 80 ? 1.858 -11.790 -2.705 1.00 95.56 80 PHE A C 1
ATOM 650 O O . PHE A 1 80 ? 1.479 -11.504 -1.579 1.00 95.56 80 PHE A O 1
ATOM 657 N N . ALA A 1 81 ? 2.322 -10.865 -3.548 1.00 95.44 81 ALA A N 1
ATOM 658 C CA . ALA A 1 81 ? 2.470 -9.459 -3.189 1.00 95.44 81 ALA A CA 1
ATOM 659 C C . ALA A 1 81 ? 1.129 -8.823 -2.790 1.00 95.44 81 ALA A C 1
ATOM 661 O O . ALA A 1 81 ? 1.058 -8.139 -1.774 1.00 95.44 81 ALA A O 1
ATOM 662 N N . TYR A 1 82 ? 0.049 -9.071 -3.542 1.00 94.75 82 TYR A N 1
ATOM 663 C CA . TYR A 1 82 ? -1.279 -8.591 -3.144 1.00 94.75 82 TYR A CA 1
ATOM 664 C C . TYR A 1 82 ? -1.747 -9.201 -1.822 1.00 94.75 82 TYR A C 1
ATOM 666 O O . TYR A 1 82 ? -2.263 -8.474 -0.978 1.00 94.75 82 TYR A O 1
ATOM 674 N N . PHE A 1 83 ? -1.530 -10.504 -1.624 1.00 94.19 83 PHE A N 1
ATOM 675 C CA . PHE A 1 83 ? -1.840 -11.175 -0.364 1.00 94.19 83 PHE A CA 1
ATOM 676 C C . PHE A 1 83 ? -1.119 -10.517 0.819 1.00 94.19 83 PHE A C 1
ATOM 678 O O . PHE A 1 83 ? -1.775 -10.131 1.784 1.00 94.19 83 PHE A O 1
ATOM 685 N N . GLU A 1 84 ? 0.200 -10.334 0.725 1.00 95.31 84 GLU A N 1
ATOM 686 C CA . GLU A 1 84 ? 0.992 -9.693 1.777 1.00 95.31 84 GLU A CA 1
ATOM 687 C C . GLU A 1 84 ? 0.517 -8.264 2.042 1.00 95.31 84 GLU A C 1
ATOM 689 O O . GLU A 1 84 ? 0.250 -7.916 3.187 1.00 95.31 84 GLU A O 1
ATOM 694 N N . ILE A 1 85 ? 0.326 -7.455 0.995 1.00 95.94 85 ILE A N 1
ATOM 695 C CA . ILE A 1 85 ? -0.133 -6.069 1.137 1.00 95.94 85 ILE A CA 1
ATOM 696 C C . ILE A 1 85 ? -1.495 -6.011 1.839 1.00 95.94 85 ILE A C 1
ATOM 698 O O . ILE A 1 85 ? -1.656 -5.242 2.786 1.00 95.94 85 ILE A O 1
ATOM 702 N N . TRP A 1 86 ? -2.476 -6.808 1.410 1.00 95.31 86 TRP A N 1
ATOM 703 C CA . TRP A 1 86 ? -3.810 -6.792 2.015 1.00 95.31 86 TRP A CA 1
ATOM 704 C C . TRP A 1 86 ? -3.794 -7.299 3.454 1.00 95.31 86 TRP A C 1
ATOM 706 O O . TRP A 1 86 ? -4.396 -6.663 4.317 1.00 95.31 86 TRP A O 1
ATOM 716 N N . MET A 1 87 ? -3.071 -8.387 3.732 1.00 94.44 87 MET A N 1
ATOM 717 C CA . MET A 1 87 ? -2.916 -8.912 5.089 1.00 94.44 87 MET A CA 1
ATOM 718 C C . MET A 1 87 ? -2.251 -7.887 6.002 1.00 94.44 87 MET A C 1
ATOM 720 O O . MET A 1 87 ? -2.751 -7.622 7.095 1.00 94.44 87 MET A O 1
ATOM 724 N N . THR A 1 88 ? -1.157 -7.268 5.559 1.00 95.06 88 THR A N 1
ATOM 725 C CA . THR A 1 88 ? -0.460 -6.235 6.327 1.00 95.06 88 THR A CA 1
ATOM 726 C C . THR A 1 88 ? -1.360 -5.029 6.573 1.00 95.06 88 THR A C 1
ATOM 728 O O . THR A 1 88 ? -1.471 -4.592 7.715 1.00 95.06 88 THR A O 1
ATOM 731 N N . LEU A 1 89 ? -2.052 -4.510 5.555 1.00 95.69 89 LEU A N 1
ATOM 732 C CA . LEU A 1 89 ? -2.959 -3.371 5.723 1.00 95.69 89 LEU A CA 1
ATOM 733 C C . LEU A 1 89 ? -4.121 -3.692 6.667 1.00 95.69 89 LEU A C 1
ATOM 735 O O . LEU A 1 89 ? -4.435 -2.872 7.526 1.00 95.69 89 LEU A O 1
ATOM 739 N N . ALA A 1 90 ? -4.712 -4.884 6.559 1.00 94.81 90 ALA A N 1
ATOM 740 C CA . ALA A 1 90 ? -5.775 -5.329 7.452 1.00 94.81 90 ALA A CA 1
ATOM 741 C C . ALA A 1 90 ? -5.309 -5.355 8.916 1.00 94.81 90 ALA A C 1
ATOM 743 O O . ALA A 1 90 ? -5.955 -4.765 9.781 1.00 94.81 90 ALA A O 1
ATOM 744 N N . HIS A 1 91 ? -4.147 -5.956 9.193 1.00 93.69 91 HIS A N 1
ATOM 745 C CA . HIS A 1 91 ? -3.590 -6.003 10.548 1.00 93.69 91 HIS A CA 1
ATOM 746 C C . HIS A 1 91 ? -3.204 -4.616 11.069 1.00 93.69 91 HIS A C 1
ATOM 748 O O . HIS A 1 91 ? -3.496 -4.290 12.221 1.00 93.69 91 HIS A O 1
ATOM 754 N N . LEU A 1 92 ? -2.561 -3.787 10.244 1.00 95.00 92 LEU A N 1
ATOM 755 C CA . LEU A 1 92 ? -2.130 -2.455 10.657 1.00 95.00 92 LEU A CA 1
ATOM 756 C C . LEU A 1 92 ? -3.328 -1.548 10.946 1.00 95.00 92 LEU A C 1
ATOM 758 O O . LEU A 1 92 ? -3.370 -0.946 12.011 1.00 95.00 92 LEU A O 1
ATOM 762 N N . LEU A 1 93 ? -4.315 -1.472 10.053 1.00 94.94 93 LEU A N 1
ATOM 763 C CA . LEU A 1 93 ? -5.440 -0.538 10.188 1.00 94.94 93 LEU A CA 1
ATOM 764 C C . LEU A 1 93 ? -6.506 -1.000 11.190 1.00 94.94 93 LEU A C 1
ATOM 766 O O . LEU A 1 93 ? -7.231 -0.169 11.740 1.00 94.94 93 LEU A O 1
ATOM 770 N N . LYS A 1 94 ? -6.577 -2.303 11.491 1.00 93.12 94 LYS A N 1
ATOM 771 C CA . LYS A 1 94 ? -7.384 -2.808 12.611 1.00 93.12 94 LYS A CA 1
ATOM 772 C C . LYS A 1 94 ? -6.849 -2.293 13.955 1.00 93.12 94 LYS A C 1
ATOM 774 O O . LYS A 1 94 ? -7.635 -1.863 14.799 1.00 93.12 94 LYS A O 1
ATOM 779 N N . ASN A 1 95 ? -5.522 -2.286 14.123 1.00 93.19 95 ASN A N 1
ATOM 780 C CA . ASN A 1 95 ? -4.860 -2.072 15.417 1.00 93.19 95 ASN A CA 1
ATOM 781 C C . ASN A 1 95 ? -4.2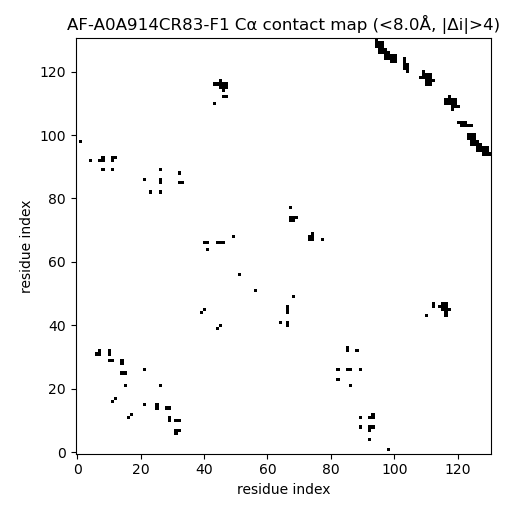42 -0.676 15.610 1.00 93.19 95 ASN A C 1
ATOM 783 O O . ASN A 1 95 ? -4.012 -0.266 16.748 1.00 93.19 95 ASN A O 1
ATOM 787 N N . TYR A 1 96 ? -3.965 0.057 14.531 1.00 96.31 96 TYR A N 1
ATOM 788 C CA . TYR A 1 96 ? -3.244 1.327 14.566 1.00 96.31 96 TYR A CA 1
ATOM 789 C C . TYR A 1 96 ? -3.924 2.412 13.726 1.00 96.31 96 TYR A C 1
ATOM 791 O O . TYR A 1 96 ? -4.551 2.143 12.702 1.00 96.31 96 TYR A O 1
ATOM 799 N N . ARG A 1 97 ? -3.725 3.667 14.135 1.00 96.38 97 ARG A N 1
ATOM 800 C CA . ARG A 1 97 ? -3.969 4.872 13.330 1.00 96.38 97 ARG A CA 1
ATOM 801 C C . ARG A 1 97 ? -2.648 5.529 12.972 1.00 96.38 97 ARG A C 1
ATOM 803 O O . ARG A 1 97 ? -1.798 5.716 13.842 1.00 96.38 97 ARG A O 1
ATOM 810 N N . PHE A 1 98 ? -2.494 5.924 11.713 1.00 95.56 98 PHE A N 1
ATOM 811 C CA . PHE A 1 98 ? -1.307 6.622 11.237 1.00 95.56 98 PHE A CA 1
ATOM 812 C C . PHE A 1 98 ? -1.585 8.110 11.045 1.00 95.56 98 PHE A C 1
ATOM 814 O O . PHE A 1 98 ? -2.630 8.513 10.531 1.00 95.56 98 PHE A O 1
ATOM 821 N N . TYR A 1 99 ? -0.612 8.930 11.434 1.00 93.25 99 TYR A N 1
ATOM 822 C CA . TYR A 1 99 ? -0.650 10.378 11.269 1.00 93.25 99 TYR A CA 1
ATOM 823 C C . TYR A 1 99 ? 0.647 10.874 10.642 1.00 93.25 99 TYR A C 1
ATOM 825 O O . TYR A 1 99 ? 1.743 10.436 11.007 1.00 93.25 99 TYR A O 1
ATOM 833 N N . SER A 1 100 ? 0.518 11.833 9.730 1.00 90.94 100 SER A N 1
ATOM 834 C CA . SER A 1 100 ? 1.644 12.639 9.269 1.00 90.94 100 SER A CA 1
ATOM 835 C C . SER A 1 100 ? 2.216 13.440 10.440 1.00 90.94 100 SER A C 1
ATOM 837 O O . SER A 1 100 ? 1.467 13.903 11.303 1.00 90.94 100 SER A O 1
ATOM 839 N N . ILE A 1 101 ? 3.536 13.608 10.469 1.00 92.06 101 ILE A N 1
ATOM 840 C CA . ILE A 1 101 ? 4.231 14.409 11.481 1.00 92.06 101 ILE A CA 1
ATOM 841 C C . ILE A 1 101 ? 4.944 15.596 10.828 1.00 92.06 101 ILE A C 1
ATOM 843 O O . ILE A 1 101 ? 5.357 15.483 9.669 1.00 92.06 101 ILE A O 1
ATOM 847 N N . PRO A 1 102 ? 5.140 16.711 11.557 1.00 89.88 102 PRO A N 1
ATOM 848 C CA . PRO A 1 102 ? 6.006 17.789 11.097 1.00 89.88 102 PRO A CA 1
ATOM 849 C C . PRO A 1 102 ? 7.408 17.258 10.769 1.00 89.88 102 PRO A C 1
ATOM 851 O O . PRO A 1 102 ? 7.985 16.505 11.552 1.00 89.88 102 PRO A O 1
ATOM 854 N N . GLY A 1 103 ? 7.946 17.645 9.611 1.00 86.19 103 GLY A N 1
ATOM 855 C CA . GLY A 1 103 ? 9.263 17.206 9.136 1.00 86.19 103 GLY A CA 1
ATOM 856 C C . GLY A 1 103 ? 9.259 15.940 8.273 1.00 86.19 103 GLY A C 1
ATOM 857 O O . GLY A 1 103 ? 10.310 15.570 7.760 1.00 86.19 103 GLY A O 1
ATOM 858 N N . SER A 1 104 ? 8.106 15.292 8.078 1.00 88.50 104 SER A N 1
ATOM 859 C CA . SER A 1 104 ? 7.940 14.293 7.016 1.00 88.50 104 SER A CA 1
ATOM 860 C C . SER A 1 104 ? 7.674 14.999 5.675 1.00 88.50 104 SER A C 1
ATOM 862 O O . SER A 1 104 ? 7.028 16.049 5.689 1.00 88.50 104 SER A O 1
ATOM 864 N N . PRO A 1 105 ? 8.137 14.465 4.528 1.00 88.50 105 PRO A N 1
ATOM 865 C CA . PRO A 1 105 ? 7.901 15.085 3.225 1.00 88.50 105 PRO A CA 1
ATOM 866 C C . PRO A 1 105 ? 6.409 15.242 2.902 1.00 88.50 105 PRO A C 1
ATOM 868 O O . PRO A 1 105 ? 5.618 14.319 3.121 1.00 88.50 105 PRO A O 1
ATOM 871 N N . ASP A 1 106 ? 6.040 16.386 2.323 1.00 85.31 106 ASP A N 1
ATOM 872 C CA . ASP A 1 106 ? 4.682 16.627 1.834 1.00 85.31 106 ASP A CA 1
ATOM 873 C C . ASP A 1 106 ? 4.347 15.751 0.615 1.00 85.31 106 ASP A C 1
ATOM 875 O O . ASP A 1 106 ? 5.213 15.328 -0.157 1.00 85.31 106 ASP A O 1
ATOM 879 N N . LEU A 1 107 ? 3.052 15.484 0.429 1.00 84.81 107 LEU A N 1
ATOM 880 C CA . LEU A 1 107 ? 2.546 14.781 -0.747 1.00 84.81 107 LEU A CA 1
ATOM 881 C C . LEU A 1 107 ? 2.389 15.752 -1.936 1.00 84.81 107 LEU A C 1
ATOM 883 O O . LEU A 1 107 ? 1.893 16.861 -1.741 1.00 84.81 107 LEU A O 1
ATOM 887 N N . PRO A 1 108 ? 2.701 15.330 -3.179 1.00 88.75 108 PRO A N 1
ATOM 888 C CA . PRO A 1 108 ? 3.250 14.027 -3.561 1.00 88.75 108 PRO A CA 1
ATOM 889 C C . PRO A 1 108 ? 4.748 13.897 -3.237 1.00 88.75 108 PRO A C 1
ATOM 891 O O . PRO A 1 108 ? 5.542 14.799 -3.494 1.00 88.75 108 PRO A O 1
ATOM 894 N N . VAL A 1 109 ? 5.140 12.726 -2.729 1.00 90.75 109 VAL A N 1
ATOM 895 C CA . VAL A 1 109 ? 6.525 12.443 -2.326 1.00 90.75 109 VAL A CA 1
ATOM 896 C C . VAL A 1 109 ? 7.430 12.361 -3.553 1.00 90.75 109 VAL A C 1
ATOM 898 O O . VAL A 1 109 ? 7.089 11.733 -4.558 1.00 90.75 109 VAL A O 1
ATOM 901 N N . GLN A 1 110 ? 8.632 12.934 -3.458 1.00 91.44 110 GLN A N 1
ATOM 902 C CA . GLN A 1 110 ? 9.644 12.757 -4.494 1.00 91.44 110 GLN A CA 1
ATOM 903 C C . GLN A 1 110 ? 10.224 11.340 -4.471 1.00 91.44 110 GLN A C 1
ATOM 905 O O . GLN A 1 110 ? 10.762 10.885 -3.460 1.00 91.44 110 GLN A O 1
ATOM 910 N N . ILE A 1 111 ? 10.189 10.675 -5.622 1.00 92.81 111 ILE A N 1
ATOM 911 C CA . ILE A 1 111 ? 10.664 9.300 -5.788 1.00 92.81 111 ILE A CA 1
ATOM 912 C C . ILE A 1 111 ? 12.023 9.277 -6.493 1.00 92.81 111 ILE A C 1
ATOM 914 O O . ILE A 1 111 ? 12.235 9.957 -7.498 1.00 92.81 111 ILE A O 1
ATOM 918 N N . ASP A 1 112 ? 12.952 8.479 -5.972 1.00 92.56 112 ASP A N 1
ATOM 919 C CA . ASP A 1 112 ? 14.147 8.041 -6.688 1.00 92.56 112 ASP A CA 1
ATOM 920 C C . ASP A 1 112 ? 13.783 6.846 -7.570 1.00 92.56 112 ASP A C 1
ATOM 922 O O . ASP A 1 112 ? 13.300 5.829 -7.078 1.00 92.56 112 ASP A O 1
ATOM 926 N N . THR A 1 113 ? 14.007 6.969 -8.877 1.00 90.44 113 THR A N 1
ATOM 927 C CA . THR A 1 113 ? 13.684 5.935 -9.870 1.00 90.44 113 THR A CA 1
ATOM 928 C C . THR A 1 113 ? 14.899 5.105 -10.287 1.00 90.44 113 THR A C 1
ATOM 930 O O . THR A 1 113 ? 14.824 4.353 -11.260 1.00 90.44 113 THR A O 1
ATOM 933 N N . ARG A 1 114 ? 16.055 5.273 -9.634 1.00 87.69 114 ARG A N 1
ATOM 934 C CA . ARG A 1 114 ? 17.250 4.467 -9.913 1.00 87.69 114 ARG A CA 1
ATOM 935 C C . ARG A 1 114 ? 17.085 3.084 -9.284 1.00 87.69 114 ARG A C 1
ATOM 937 O O . ARG A 1 114 ? 17.236 2.918 -8.078 1.00 87.69 114 ARG A O 1
ATOM 944 N N . GLY A 1 115 ? 16.805 2.087 -10.122 1.00 87.06 115 GLY A N 1
ATOM 945 C CA . GLY A 1 115 ? 16.505 0.729 -9.667 1.00 87.06 115 GLY A CA 1
ATOM 946 C C . GLY A 1 115 ? 15.057 0.614 -9.193 1.00 87.06 115 GLY A C 1
ATOM 947 O O . GLY A 1 115 ? 14.145 0.993 -9.929 1.00 87.06 115 GLY A O 1
ATOM 948 N N . LEU A 1 116 ? 14.850 0.078 -7.987 1.00 90.44 116 LEU A N 1
ATOM 949 C CA . LEU A 1 116 ? 13.529 0.055 -7.357 1.00 90.44 116 LEU A CA 1
ATOM 950 C C . LEU A 1 116 ? 13.140 1.460 -6.901 1.00 90.44 116 LEU A C 1
ATOM 952 O O . LEU A 1 116 ? 13.958 2.174 -6.314 1.00 90.44 116 LEU A O 1
ATOM 956 N N . THR A 1 117 ? 11.890 1.841 -7.151 1.00 93.12 117 THR A N 1
ATOM 957 C CA . THR A 1 117 ? 11.390 3.143 -6.720 1.00 93.12 117 THR A CA 1
ATOM 958 C C . THR A 1 117 ? 11.331 3.226 -5.207 1.00 93.12 117 THR A C 1
ATOM 960 O O . THR A 1 117 ? 10.797 2.331 -4.551 1.00 93.12 117 THR A O 1
ATOM 963 N N . LYS A 1 118 ? 11.819 4.332 -4.660 1.00 92.81 118 LYS A N 1
ATOM 964 C CA . LYS A 1 118 ? 11.754 4.623 -3.227 1.00 92.81 118 LYS A CA 1
ATOM 965 C C . LYS A 1 118 ? 11.647 6.126 -2.987 1.00 92.81 118 LYS A C 1
ATOM 967 O O . LYS A 1 118 ? 12.095 6.894 -3.840 1.00 92.81 118 LYS A O 1
ATOM 972 N N . PRO A 1 119 ? 11.102 6.568 -1.847 1.00 93.44 119 PRO A N 1
ATOM 973 C CA . PRO A 1 119 ? 11.193 7.965 -1.439 1.00 93.44 119 PRO A CA 1
ATOM 974 C C . PRO A 1 119 ? 12.648 8.455 -1.430 1.00 93.44 119 PRO A C 1
ATOM 976 O O . PRO A 1 119 ? 13.545 7.728 -0.996 1.00 93.44 119 PRO A O 1
ATOM 979 N N . LYS A 1 120 ? 12.896 9.680 -1.912 1.00 93.69 120 LYS A N 1
ATOM 980 C CA . LYS A 1 120 ? 14.223 10.319 -1.805 1.00 93.69 120 LYS A CA 1
ATOM 981 C C . LYS A 1 120 ? 14.590 10.646 -0.359 1.00 93.69 120 LYS A C 1
ATOM 983 O O . LYS A 1 120 ? 15.762 10.617 -0.000 1.00 93.69 120 LYS A O 1
ATOM 988 N N . GLU A 1 121 ? 13.579 10.954 0.440 1.00 92.44 121 GLU A N 1
ATOM 989 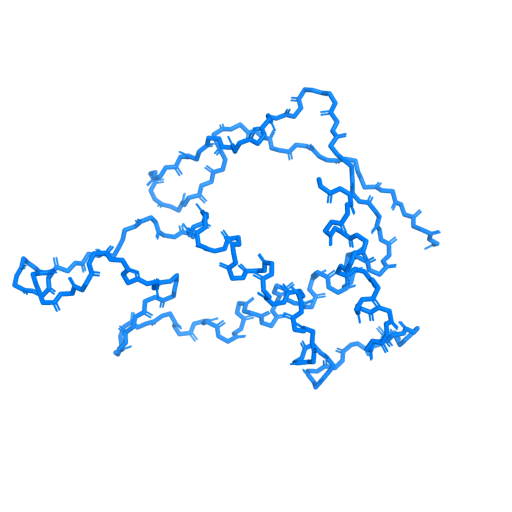C CA . GLU A 1 121 ? 13.682 11.312 1.849 1.00 92.44 121 GLU A CA 1
ATOM 990 C C . GLU A 1 121 ? 12.896 10.299 2.681 1.00 92.44 121 GLU A C 1
ATOM 992 O O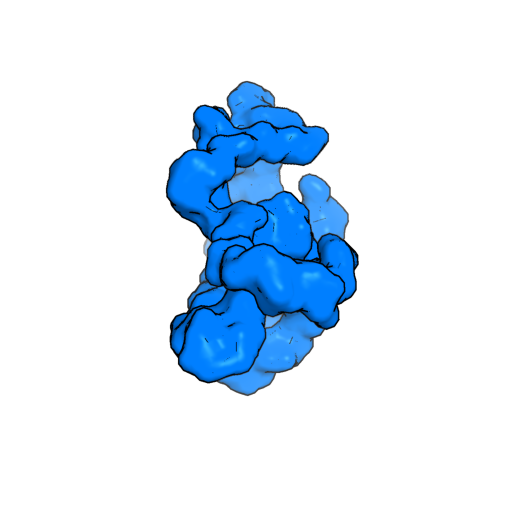 . GLU A 1 121 ? 11.933 9.699 2.201 1.00 92.44 121 GLU A O 1
ATOM 997 N N . ALA A 1 122 ? 13.315 10.082 3.926 1.00 91.12 122 ALA A N 1
ATOM 998 C CA . ALA A 1 122 ? 12.627 9.152 4.810 1.00 91.12 122 ALA A CA 1
ATOM 999 C C . ALA A 1 122 ? 11.210 9.659 5.128 1.00 91.12 122 ALA A C 1
ATOM 1001 O O . ALA A 1 122 ? 11.039 10.790 5.579 1.00 91.12 122 ALA A O 1
ATOM 1002 N N . LEU A 1 123 ? 10.199 8.806 4.927 1.00 91.56 123 LEU A N 1
ATOM 1003 C CA . LEU A 1 123 ? 8.847 9.068 5.416 1.00 91.56 123 LEU A CA 1
ATOM 1004 C C . LEU A 1 123 ? 8.725 8.579 6.850 1.00 91.56 123 LEU A C 1
ATOM 1006 O O . LEU A 1 123 ? 8.732 7.377 7.114 1.00 91.56 123 LEU A O 1
ATOM 1010 N N . PHE A 1 124 ? 8.541 9.524 7.760 1.00 92.62 124 PHE A N 1
ATOM 1011 C CA . PHE A 1 124 ? 8.174 9.229 9.133 1.00 92.62 124 PHE A CA 1
ATOM 1012 C C . PHE A 1 124 ? 6.680 9.469 9.327 1.00 92.62 124 PHE A C 1
ATOM 1014 O O . PHE A 1 124 ? 6.119 10.458 8.849 1.00 92.62 124 PHE A O 1
ATOM 1021 N N . VAL A 1 125 ? 6.037 8.550 10.038 1.00 93.81 125 VAL A N 1
ATOM 1022 C CA . VAL A 1 125 ? 4.633 8.644 10.440 1.00 93.81 125 VAL A CA 1
ATOM 1023 C C . VAL A 1 125 ? 4.524 8.269 11.909 1.00 93.81 125 VAL A C 1
ATOM 1025 O O . VAL A 1 125 ? 5.273 7.426 12.404 1.00 93.81 125 VAL A O 1
ATOM 1028 N N . ARG A 1 126 ? 3.581 8.886 12.617 1.00 95.19 126 ARG A N 1
ATOM 1029 C CA . ARG A 1 126 ? 3.229 8.475 13.975 1.00 95.19 126 ARG A CA 1
ATOM 1030 C C . ARG A 1 126 ? 2.193 7.364 13.884 1.00 95.19 126 ARG A C 1
ATOM 1032 O O . ARG A 1 126 ? 1.139 7.585 13.296 1.00 95.19 126 ARG A O 1
ATOM 1039 N N . ALA A 1 127 ? 2.478 6.217 14.489 1.00 96.44 127 ALA A N 1
ATOM 1040 C CA . ALA A 1 127 ? 1.515 5.137 14.670 1.00 96.44 127 ALA A CA 1
ATOM 1041 C C . ALA A 1 127 ? 0.957 5.183 16.098 1.00 96.44 127 ALA A C 1
ATOM 1043 O O . ALA A 1 127 ? 1.711 5.118 17.067 1.00 96.44 127 ALA A O 1
ATOM 1044 N N . GLU A 1 128 ? -0.356 5.311 16.225 1.00 96.75 128 GLU A N 1
ATOM 1045 C CA . GLU A 1 128 ? -1.079 5.288 17.494 1.00 96.75 128 GLU A CA 1
ATOM 1046 C C . GLU A 1 128 ? -1.826 3.963 17.610 1.00 96.75 128 GLU A C 1
ATOM 1048 O O . GLU A 1 128 ? -2.617 3.623 16.732 1.00 96.75 128 GLU A O 1
ATOM 1053 N N . LYS A 1 129 ? -1.546 3.195 18.664 1.00 95.62 129 LYS A N 1
ATOM 1054 C CA . LYS A 1 129 ? -2.206 1.914 18.924 1.00 95.62 129 LYS A CA 1
ATOM 1055 C C . LYS A 1 129 ? -3.606 2.168 19.487 1.00 95.62 129 LYS A C 1
ATOM 1057 O O . LYS A 1 129 ? -3.751 3.000 20.376 1.00 95.62 129 LYS A O 1
ATOM 1062 N N . LEU A 1 130 ? -4.611 1.462 18.974 1.00 87.81 130 LEU A N 1
ATOM 1063 C CA . LEU A 1 130 ? -6.007 1.675 19.360 1.00 87.81 130 LEU A CA 1
ATOM 1064 C C . LEU A 1 130 ? -6.413 0.919 20.625 1.00 87.81 130 LEU A C 1
ATOM 1066 O O . LEU A 1 130 ? -7.155 1.478 21.428 1.00 87.81 130 LEU A O 1
ATOM 1070 N N . PHE A 1 131 ? -5.911 -0.305 20.811 1.00 72.38 131 PHE A N 1
ATOM 1071 C CA . PHE A 1 131 ? -6.174 -1.172 21.966 1.00 72.38 131 PHE A CA 1
ATOM 1072 C C . PHE A 1 131 ? -4.971 -2.092 22.188 1.00 72.38 131 PHE A C 1
ATOM 1074 O O . PHE A 1 131 ? -4.568 -2.754 21.205 1.00 72.38 131 PHE A O 1
#

Sequence (131 aa):
MPEIQEKMRDEIMEVIGDKEEIGYDDIAKLKYVNQVVQETLRMYPAVARLIFSPEEKAKRDPLTYLPFGYGPRNCIGMRFAYFEIWMTLAHLLKNYRFYSIPGSPDLPVQIDTRGLTKPKEALFVRAEKLF

Secondary structure (DSSP, 8-state):
-HHHHHHHHHHHHHHHTT-SSPPHHHHTT-HHHHHHHHHHHHHS-SBS-----HHHHHTS-TT---TT--GGGS-TTHHHHHHHHHHHHHHHHHHEEEEE-TTSPPSSPPEE-SSB-EESS---EEEEE--

Solvent-accessible surface area (backbone atoms only — not comparable to full-atom values): 8151 Å² total; per-residue (Å²): 113,68,70,59,53,50,56,39,33,52,52,44,46,71,70,53,54,87,58,88,76,84,51,74,78,50,58,76,64,45,60,65,52,47,51,54,51,53,51,45,37,70,78,58,28,54,60,75,72,85,92,66,56,73,72,61,49,72,75,49,66,93,84,67,89,53,75,50,55,68,72,100,76,30,50,87,56,49,70,56,52,51,49,52,52,48,53,50,50,50,58,45,45,73,41,33,48,77,39,84,42,94,89,33,76,62,85,82,70,61,68,37,65,80,67,61,44,41,65,70,60,78,80,55,65,49,75,45,76,74,122

Foldseek 3Di:
DQVLLVVLLVLLCVQPNPDPDDDPVSLVSSPSLVVVVLVCCVLFQQAPDDDDDPVVVVPDDPPDRQSQHDDPPGNPCPVVVSVVSSVVSSVQSNFKDKAFDPPADDPPFDWDNPRTIDGPDDGDIDIDTDD

Organism: NCBI:txid290746

Nearest PDB structures (foldseek):
  5veu-assembly10_J  TM=8.574E-01  e=3.501E-09  Homo sapiens
  6bd5-assembly1_A  TM=8.137E-01  e=4.140E-08  Homo sapiens
  6vlt-assembly1_A  TM=7.425E-01  e=3.279E-04  Homo sapiens
  7rl2-assembly1_A  TM=7.208E-01  e=2.577E-04  Homo sapiens
  4gqs-assembly2_B  TM=7.264E-01  e=3.279E-04  Homo sapiens

pLDDT: mean 91.7, std 4.77, range [72.38, 97.88]

Radius of gyration: 17.24 Å; Cα contacts (8 Å, |Δi|>4): 107; chains: 1; bounding box: 34×34×54 Å

Mean predicted aligned error: 4.49 Å